Protein AF-A0A359E863-F1 (afdb_monomer_lite)

pLDDT: mean 83.45, std 17.46, range [36.75, 96.69]

Foldseek 3Di:
DVCCVVVVAQEEFDLVDADALVVVLVSQVVQCPDVHVNDGHYHHDLNHHHDPPSDPDDDPPDPDPPDPDSQCVQVVSVVSNVSVPNDDDDDDDGCPVVVVVDDDDPVVVVVVVVVVD

Radius of gyration: 17.41 Å; chains: 1; bounding box: 48×31×47 Å

Secondary structure (DSSP, 8-state):
-HHHHHHT-SEEE-TTS-B-HHHHHHHHHHHHSTTS-S---EEE-TT--BPTT---------TT--S--TT-HHHHHHHHHHHTT--S-------THHHHSSPPPHHHHHHHHHHH-

Structure (mmCIF, N/CA/C/O backbone):
data_AF-A0A359E863-F1
#
_entry.id   AF-A0A359E863-F1
#
loop_
_atom_site.group_PDB
_atom_site.id
_atom_site.type_symbol
_atom_site.label_atom_id
_atom_site.label_alt_id
_atom_site.label_comp_id
_atom_site.label_asym_id
_atom_site.label_entity_id
_atom_site.label_seq_id
_atom_site.pdbx_PDB_ins_code
_atom_site.Cartn_x
_atom_site.Cartn_y
_atom_site.Cartn_z
_atom_site.occupancy
_atom_site.B_iso_or_equiv
_atom_site.auth_seq_id
_atom_site.auth_comp_id
_atom_site.auth_asym_id
_atom_site.auth_atom_id
_atom_site.pdbx_PDB_model_num
ATOM 1 N N . LEU A 1 1 ? 9.462 -1.943 -1.764 1.00 76.69 1 LEU A N 1
ATOM 2 C CA . LEU A 1 1 ? 10.548 -1.445 -0.887 1.00 76.69 1 LEU A CA 1
ATOM 3 C C . LEU A 1 1 ? 11.066 -0.059 -1.291 1.00 76.69 1 LEU A C 1
ATOM 5 O O . LEU A 1 1 ? 10.808 0.884 -0.561 1.00 76.69 1 LEU A O 1
ATOM 9 N N . HIS A 1 2 ? 11.742 0.115 -2.436 1.00 88.25 2 HIS A N 1
ATOM 10 C CA . HIS A 1 2 ? 12.336 1.417 -2.808 1.00 88.25 2 HIS A CA 1
ATOM 11 C C . HIS A 1 2 ? 11.323 2.568 -2.909 1.00 88.25 2 HIS A C 1
ATOM 13 O O . HIS A 1 2 ? 11.601 3.659 -2.426 1.00 88.25 2 HIS A O 1
ATOM 19 N N . ALA A 1 3 ? 10.124 2.310 -3.444 1.00 87.50 3 ALA A N 1
ATOM 20 C CA . ALA A 1 3 ? 9.042 3.297 -3.473 1.00 87.50 3 ALA A CA 1
ATOM 21 C C . ALA A 1 3 ? 8.581 3.719 -2.066 1.00 87.50 3 ALA A C 1
ATOM 23 O O . ALA A 1 3 ? 8.292 4.887 -1.839 1.00 87.50 3 ALA A O 1
ATOM 24 N N . ALA A 1 4 ? 8.563 2.786 -1.109 1.00 90.94 4 ALA A N 1
ATOM 25 C CA . ALA A 1 4 ? 8.219 3.082 0.279 1.00 90.94 4 ALA A CA 1
ATOM 26 C C . ALA A 1 4 ? 9.288 3.959 0.942 1.00 90.94 4 ALA A C 1
ATOM 28 O O . ALA A 1 4 ? 8.952 4.947 1.585 1.00 90.94 4 ALA A O 1
ATOM 29 N N . LEU A 1 5 ? 10.569 3.649 0.721 1.00 90.56 5 LEU A N 1
ATOM 30 C CA . LEU A 1 5 ? 11.681 4.458 1.224 1.00 90.56 5 LEU A CA 1
ATOM 31 C C . LEU A 1 5 ? 11.685 5.865 0.612 1.00 90.56 5 LEU A C 1
ATOM 33 O O . LEU A 1 5 ? 11.744 6.847 1.344 1.00 90.56 5 LEU A O 1
ATOM 37 N N . GLY A 1 6 ? 11.577 5.970 -0.715 1.00 90.19 6 GLY A N 1
ATOM 38 C CA . GLY A 1 6 ? 11.568 7.259 -1.412 1.00 90.19 6 GLY A CA 1
ATOM 39 C C . GLY A 1 6 ? 10.327 8.107 -1.115 1.00 90.19 6 GLY A C 1
ATOM 40 O O . GLY A 1 6 ? 10.419 9.329 -1.086 1.00 90.19 6 GLY A O 1
ATOM 41 N N . GLY A 1 7 ? 9.181 7.466 -0.863 1.00 87.12 7 GLY A N 1
ATOM 42 C CA . GLY A 1 7 ? 7.925 8.130 -0.508 1.00 87.12 7 GLY A CA 1
ATOM 43 C C . GLY A 1 7 ? 7.760 8.431 0.983 1.00 87.12 7 GLY A C 1
ATOM 44 O O . GLY A 1 7 ? 6.770 9.051 1.357 1.00 87.12 7 GLY A O 1
ATOM 45 N N . GLY A 1 8 ? 8.691 7.991 1.838 1.00 91.88 8 GLY A N 1
ATOM 46 C CA . GLY A 1 8 ? 8.589 8.162 3.289 1.00 91.88 8 GLY A CA 1
ATOM 47 C C . GLY A 1 8 ? 7.429 7.387 3.919 1.00 91.88 8 GLY A C 1
ATOM 48 O O . GLY A 1 8 ? 6.832 7.868 4.878 1.00 91.88 8 GLY A O 1
ATOM 49 N N . ALA A 1 9 ? 7.094 6.218 3.371 1.00 94.81 9 ALA A N 1
ATOM 50 C CA . ALA A 1 9 ? 5.979 5.408 3.839 1.00 94.81 9 ALA A CA 1
ATOM 51 C C . ALA A 1 9 ? 6.225 4.845 5.243 1.00 94.81 9 ALA A C 1
ATOM 53 O O . ALA A 1 9 ? 7.266 4.245 5.516 1.00 94.81 9 ALA A O 1
ATOM 54 N N . GLU A 1 10 ? 5.234 4.986 6.118 1.00 95.50 10 GLU A N 1
ATOM 55 C CA . GLU A 1 10 ? 5.246 4.396 7.453 1.00 95.50 10 GLU A CA 1
ATOM 56 C C . GLU A 1 10 ? 5.046 2.884 7.448 1.00 95.50 10 GLU A C 1
ATOM 58 O O . GLU A 1 10 ? 5.537 2.195 8.344 1.00 95.50 10 GLU A O 1
ATOM 63 N N . VAL A 1 11 ? 4.311 2.376 6.459 1.00 96.56 11 VAL A N 1
ATOM 64 C CA . VAL A 1 11 ? 4.014 0.953 6.312 1.00 96.56 11 VAL A CA 1
ATOM 65 C C . VAL A 1 11 ? 4.323 0.528 4.879 1.00 96.56 11 VAL A C 1
ATOM 67 O O . VAL A 1 11 ? 3.843 1.126 3.916 1.00 96.56 11 VAL A O 1
ATOM 70 N N . CYS A 1 12 ? 5.122 -0.530 4.734 1.00 96.69 12 CYS A N 1
ATOM 71 C CA . CYS A 1 12 ? 5.442 -1.150 3.451 1.00 96.69 12 CYS A CA 1
ATOM 72 C C . CYS A 1 12 ? 5.042 -2.626 3.495 1.00 96.69 12 CYS A C 1
ATOM 74 O O . CYS A 1 12 ? 5.672 -3.410 4.201 1.00 96.69 12 CYS A O 1
ATOM 76 N N . LEU A 1 13 ? 4.021 -3.006 2.729 1.00 96.00 13 LEU A N 1
ATOM 77 C CA . LEU A 1 13 ? 3.520 -4.378 2.648 1.00 96.00 13 LEU A CA 1
ATOM 78 C C . LEU A 1 13 ? 4.027 -5.020 1.355 1.00 96.00 13 LEU A C 1
ATOM 80 O O . LEU A 1 13 ? 3.760 -4.516 0.261 1.00 96.00 13 LEU A O 1
ATOM 84 N N . ILE A 1 14 ? 4.784 -6.108 1.480 1.00 95.00 14 ILE A N 1
ATOM 85 C CA . ILE A 1 14 ? 5.467 -6.772 0.363 1.00 95.00 14 ILE A CA 1
ATOM 86 C C . ILE A 1 14 ? 5.005 -8.231 0.226 1.00 95.00 14 ILE A C 1
ATOM 88 O O . ILE A 1 14 ? 4.544 -8.803 1.213 1.00 95.00 14 ILE A O 1
ATOM 92 N N . PRO A 1 15 ? 5.099 -8.851 -0.965 1.00 92.44 15 PRO A N 1
ATOM 93 C CA . PRO A 1 15 ? 4.618 -10.218 -1.181 1.00 92.44 15 PRO A CA 1
ATOM 94 C C . PRO A 1 15 ? 5.341 -11.279 -0.341 1.00 92.44 15 PRO A C 1
ATOM 96 O O . PRO A 1 15 ? 4.760 -12.314 -0.030 1.00 92.44 15 PRO A O 1
ATOM 99 N N . GLU A 1 16 ? 6.597 -11.030 0.026 1.00 94.88 16 GLU A N 1
ATOM 100 C CA . GLU A 1 16 ? 7.457 -11.963 0.754 1.00 94.88 16 GLU A CA 1
ATOM 101 C C . GLU A 1 16 ? 7.077 -12.100 2.235 1.00 94.88 16 GLU A C 1
ATOM 103 O O . GLU A 1 16 ? 7.438 -13.089 2.871 1.00 94.88 16 GLU A O 1
ATOM 108 N N . ILE A 1 17 ? 6.363 -11.118 2.796 1.00 94.31 17 ILE A N 1
ATOM 109 C CA . ILE A 1 17 ? 6.005 -11.074 4.217 1.00 94.31 17 ILE A CA 1
ATOM 110 C C . ILE A 1 17 ? 4.490 -10.875 4.333 1.00 94.31 17 ILE A C 1
ATOM 112 O O . ILE A 1 17 ? 4.010 -9.758 4.117 1.00 94.31 17 ILE A O 1
ATOM 116 N N . PRO A 1 18 ? 3.724 -11.923 4.696 1.00 94.19 18 PRO A N 1
ATOM 117 C CA . PRO A 1 18 ? 2.296 -11.788 4.941 1.00 94.19 18 PRO A CA 1
ATOM 118 C C . PRO A 1 18 ? 2.015 -10.760 6.039 1.00 94.19 18 PRO A C 1
ATOM 120 O O . PRO A 1 18 ? 2.656 -10.779 7.095 1.00 94.19 18 PRO A O 1
ATOM 123 N N . TYR A 1 19 ? 1.069 -9.859 5.792 1.00 94.75 19 TYR A N 1
ATOM 124 C CA . TYR A 1 19 ? 0.785 -8.752 6.699 1.00 94.75 19 TYR A CA 1
ATOM 125 C C . TYR A 1 19 ? -0.270 -9.107 7.744 1.00 94.75 19 TYR A C 1
ATOM 127 O O . TYR A 1 19 ? -1.151 -9.934 7.523 1.00 94.75 19 TYR A O 1
ATOM 135 N N . ASP A 1 20 ? -0.184 -8.436 8.886 1.00 94.38 20 ASP A N 1
ATOM 136 C CA . ASP A 1 20 ? -1.119 -8.554 9.997 1.00 94.38 20 ASP A CA 1
ATOM 137 C C . ASP A 1 20 ? -1.826 -7.208 10.180 1.00 94.38 20 ASP A C 1
ATOM 139 O O . ASP A 1 20 ? -1.160 -6.186 10.366 1.00 94.38 20 ASP A O 1
ATOM 143 N N . ILE A 1 21 ? -3.156 -7.200 10.075 1.00 93.81 21 ILE A N 1
ATOM 144 C CA . ILE A 1 21 ? -3.961 -5.976 10.129 1.00 93.81 21 ILE A CA 1
ATOM 145 C C . ILE A 1 21 ? -3.816 -5.278 11.474 1.00 93.81 21 ILE A C 1
ATOM 147 O O . ILE A 1 21 ? -3.689 -4.054 11.492 1.00 93.81 21 ILE A O 1
ATOM 151 N N . ASP A 1 22 ? -3.733 -6.027 12.571 1.00 93.12 22 ASP A N 1
ATOM 152 C CA . ASP A 1 22 ? -3.639 -5.440 13.907 1.00 93.12 22 ASP A CA 1
ATOM 153 C C . ASP A 1 22 ? -2.324 -4.670 14.074 1.00 93.12 22 ASP A C 1
ATOM 155 O O . ASP A 1 22 ? -2.306 -3.550 14.584 1.00 93.12 22 ASP A O 1
ATOM 159 N N . LYS A 1 23 ? -1.224 -5.212 13.535 1.00 94.50 23 LYS A N 1
ATOM 160 C CA . LYS A 1 23 ? 0.083 -4.533 13.533 1.00 94.50 23 LYS A CA 1
ATOM 161 C C . LYS A 1 23 ? 0.106 -3.302 12.635 1.00 94.50 23 LYS A C 1
ATOM 163 O O . LYS A 1 23 ? 0.788 -2.323 12.940 1.00 94.50 23 LYS A O 1
ATOM 168 N N . VAL A 1 24 ? -0.606 -3.347 11.507 1.00 95.50 24 VAL A N 1
ATOM 169 C CA . VAL A 1 24 ? -0.761 -2.164 10.654 1.00 95.50 24 VAL A CA 1
ATOM 170 C C . VAL A 1 24 ? -1.554 -1.096 11.408 1.00 95.50 24 VAL A C 1
ATOM 172 O O . VAL A 1 24 ? -1.116 0.052 11.435 1.00 95.50 24 VAL A O 1
ATOM 175 N N . LEU A 1 25 ? -2.654 -1.461 12.076 1.00 93.88 25 LEU A N 1
ATOM 176 C CA . LEU A 1 25 ? -3.457 -0.540 12.886 1.00 93.88 25 LEU A CA 1
ATOM 177 C C . LEU A 1 25 ? -2.645 0.105 14.004 1.00 93.88 25 LEU A C 1
ATOM 179 O O . LEU A 1 25 ? -2.683 1.324 14.141 1.00 93.88 25 LEU A O 1
ATOM 183 N N . GLU A 1 26 ? -1.896 -0.695 14.765 1.00 94.19 26 GLU A N 1
ATOM 184 C CA . GLU A 1 26 ? -0.998 -0.218 15.820 1.00 94.19 26 GLU A CA 1
ATOM 185 C C . GLU A 1 26 ? -0.076 0.873 15.270 1.00 94.19 26 GLU A C 1
ATOM 187 O O . GLU A 1 26 ? -0.042 1.998 15.777 1.00 94.19 26 GLU A O 1
ATOM 192 N N . LYS A 1 27 ? 0.582 0.587 14.138 1.00 94.50 27 LYS A N 1
ATOM 193 C CA . LYS A 1 27 ? 1.491 1.544 13.516 1.00 94.50 27 LYS A CA 1
ATOM 194 C C . LYS A 1 27 ? 0.786 2.808 13.041 1.00 94.50 27 LYS A C 1
ATOM 196 O O . LYS A 1 27 ? 1.371 3.886 13.126 1.00 94.50 27 LYS A O 1
ATOM 201 N N . LEU A 1 28 ? -0.435 2.701 12.519 1.00 94.88 28 LEU A N 1
ATOM 202 C CA . LEU A 1 28 ? -1.218 3.861 12.103 1.00 94.88 28 LEU A CA 1
ATOM 203 C C . LEU A 1 28 ? -1.643 4.695 13.312 1.00 94.88 28 LEU A C 1
ATOM 205 O O . LEU A 1 28 ? -1.454 5.908 13.294 1.00 94.88 28 LEU A O 1
ATOM 209 N N . HIS A 1 29 ? -2.144 4.078 14.380 1.00 93.00 29 HIS A N 1
ATOM 210 C CA . HIS A 1 29 ? -2.565 4.781 15.593 1.00 93.00 29 HIS A CA 1
ATOM 211 C C . HIS A 1 29 ? -1.428 5.606 16.202 1.00 93.00 29 HIS A C 1
ATOM 213 O O . HIS A 1 29 ? -1.655 6.764 16.555 1.00 93.00 29 HIS A O 1
ATOM 219 N N . ASP A 1 30 ? -0.191 5.102 16.203 1.00 92.50 30 ASP A N 1
ATOM 220 C CA . ASP A 1 30 ? 0.981 5.881 16.625 1.00 92.50 30 ASP A CA 1
ATOM 221 C C . ASP A 1 30 ? 1.134 7.192 15.838 1.00 92.50 30 ASP A C 1
ATOM 223 O O . ASP A 1 30 ? 1.517 8.225 16.391 1.00 92.50 30 ASP A O 1
ATOM 227 N N . ARG A 1 31 ? 0.815 7.193 14.538 1.00 93.94 31 ARG A N 1
ATOM 228 C CA . ARG A 1 31 ? 0.930 8.384 13.674 1.00 93.94 31 ARG A CA 1
ATOM 229 C C . ARG A 1 31 ? -0.156 9.419 13.929 1.00 93.94 31 ARG A C 1
ATOM 231 O O . ARG A 1 31 ? 0.100 10.603 13.691 1.00 93.94 31 ARG A O 1
ATOM 238 N N . TYR A 1 32 ? -1.318 8.978 14.405 1.00 92.38 32 TYR A N 1
ATOM 239 C CA . TYR A 1 32 ? -2.471 9.817 14.744 1.00 92.38 32 TYR A CA 1
ATOM 240 C C . TYR A 1 32 ? -2.574 10.136 16.246 1.00 92.38 32 TYR A C 1
ATOM 242 O O . TYR A 1 32 ? -3.428 10.924 16.645 1.00 92.38 32 TYR A O 1
ATOM 250 N N . SER A 1 33 ? -1.698 9.562 17.073 1.00 90.00 33 SER A N 1
ATOM 251 C CA . SER A 1 33 ? -1.595 9.856 18.503 1.00 90.00 33 SER A CA 1
ATOM 252 C C . SER A 1 33 ? -1.157 11.305 18.777 1.00 90.00 33 SER A C 1
ATOM 254 O O . SER A 1 33 ? -0.678 12.019 17.889 1.00 90.00 33 SER A O 1
ATOM 256 N N . ALA A 1 34 ? -1.317 11.761 20.023 1.00 78.38 34 ALA A N 1
ATOM 257 C CA . ALA A 1 34 ? -0.900 13.097 20.440 1.00 78.38 34 ALA A CA 1
ATOM 258 C C . ALA A 1 34 ? 0.621 13.282 20.251 1.00 78.38 34 ALA A C 1
ATOM 260 O O . ALA A 1 34 ? 1.420 12.614 20.900 1.00 78.38 34 ALA A O 1
ATOM 261 N N . GLY A 1 35 ? 1.016 14.190 19.350 1.00 82.12 35 GLY A N 1
ATOM 262 C CA . GLY A 1 35 ? 2.415 14.411 18.947 1.00 82.12 35 GLY A CA 1
ATOM 263 C C . GLY A 1 35 ? 2.827 13.699 17.649 1.00 82.12 35 GLY A C 1
ATOM 264 O O . GLY A 1 35 ? 3.935 13.911 17.156 1.00 82.12 35 GLY A O 1
ATOM 265 N N . GLY A 1 36 ? 1.938 12.889 17.066 1.00 87.12 36 GLY A N 1
ATOM 266 C CA . GLY A 1 36 ? 2.091 12.309 15.735 1.00 87.12 36 GLY A CA 1
ATOM 267 C C . GLY A 1 36 ? 1.916 13.335 14.606 1.00 87.12 36 GLY A C 1
ATOM 268 O O . GLY A 1 36 ? 1.570 14.492 14.833 1.00 87.12 36 GLY A O 1
ATOM 269 N N . LYS A 1 37 ? 2.153 12.920 13.351 1.00 89.06 37 LYS A N 1
ATOM 270 C CA . LYS A 1 37 ? 2.015 13.835 12.194 1.00 89.06 37 LYS A CA 1
ATOM 271 C C . LYS A 1 37 ? 0.566 13.986 11.712 1.00 89.06 37 LYS A C 1
ATOM 273 O O . LYS A 1 37 ? 0.321 14.820 10.849 1.00 89.06 37 LYS A O 1
ATOM 278 N N . GLY A 1 38 ? -0.369 13.172 12.210 1.00 92.88 38 GLY A N 1
ATOM 279 C CA . GLY A 1 38 ? -1.776 13.203 11.791 1.00 92.88 38 GLY A CA 1
ATOM 280 C C . GLY A 1 38 ? -2.032 12.658 10.381 1.00 92.88 38 GLY A C 1
ATOM 281 O O . GLY A 1 38 ? -3.125 12.832 9.849 1.00 92.88 38 GLY A O 1
ATOM 282 N N . PHE A 1 39 ? -1.037 12.014 9.769 1.00 94.06 39 PHE A N 1
ATOM 283 C CA . PHE A 1 39 ? -1.165 11.290 8.508 1.00 94.06 39 PHE A CA 1
ATOM 284 C C . PHE A 1 39 ? -0.171 10.125 8.457 1.00 94.06 39 PHE A C 1
ATOM 286 O O . PHE A 1 39 ? 0.849 10.132 9.158 1.00 94.06 39 PHE A O 1
ATOM 293 N N . ALA A 1 40 ? -0.467 9.149 7.601 1.00 95.19 40 ALA A N 1
ATOM 294 C CA . ALA A 1 40 ? 0.410 8.031 7.289 1.00 95.19 40 ALA A CA 1
ATOM 295 C C . ALA A 1 40 ? 0.309 7.667 5.803 1.00 95.19 40 ALA A C 1
ATOM 297 O O . ALA A 1 40 ? -0.742 7.827 5.181 1.00 95.19 40 ALA A O 1
ATOM 298 N N . ILE A 1 41 ? 1.403 7.161 5.249 1.00 95.81 41 ILE A N 1
ATOM 299 C CA . ILE A 1 41 ? 1.501 6.636 3.892 1.00 95.81 41 ILE A CA 1
ATOM 300 C C . ILE A 1 41 ? 1.738 5.131 3.988 1.00 95.81 41 ILE A C 1
ATOM 302 O O . ILE A 1 41 ? 2.681 4.665 4.633 1.00 95.81 41 ILE A O 1
ATOM 306 N N . ILE A 1 42 ? 0.885 4.369 3.307 1.00 96.31 42 ILE A N 1
ATOM 307 C CA . ILE A 1 42 ? 1.019 2.922 3.170 1.00 96.31 42 ILE A CA 1
ATOM 308 C C . ILE A 1 42 ? 1.350 2.610 1.716 1.00 96.31 42 ILE A C 1
ATOM 310 O O . ILE A 1 42 ? 0.639 3.030 0.804 1.00 96.31 42 ILE A O 1
ATOM 314 N N . VAL A 1 43 ? 2.411 1.838 1.497 1.00 96.00 43 VAL A N 1
ATOM 315 C CA . VAL A 1 43 ? 2.739 1.277 0.185 1.00 96.00 43 VAL A CA 1
ATOM 316 C C . VAL A 1 43 ? 2.504 -0.223 0.239 1.00 96.00 43 VAL A C 1
ATOM 318 O O . VAL A 1 43 ? 3.193 -0.936 0.965 1.00 96.00 43 VAL A O 1
ATOM 321 N N . ILE A 1 44 ? 1.540 -0.701 -0.543 1.00 94.56 44 ILE A N 1
ATOM 322 C CA . ILE A 1 44 ? 1.206 -2.120 -0.662 1.00 94.56 44 ILE A CA 1
ATOM 323 C C . ILE A 1 44 ? 1.562 -2.631 -2.057 1.00 94.56 44 ILE A C 1
ATOM 325 O O . ILE A 1 44 ? 1.198 -2.035 -3.070 1.00 94.56 44 ILE A O 1
ATOM 329 N N . ALA A 1 45 ? 2.298 -3.737 -2.111 1.00 92.81 45 ALA A N 1
ATOM 330 C CA . ALA A 1 45 ? 2.564 -4.444 -3.352 1.00 92.81 45 ALA A CA 1
ATOM 331 C C . ALA A 1 45 ? 1.335 -5.246 -3.804 1.00 92.81 45 ALA A C 1
ATOM 333 O O . ALA A 1 45 ? 0.628 -5.829 -2.989 1.00 92.81 45 ALA A O 1
ATOM 334 N N . GLU A 1 46 ? 1.138 -5.356 -5.117 1.00 88.75 46 GLU A N 1
ATOM 335 C CA . GLU A 1 46 ? 0.031 -6.101 -5.738 1.00 88.75 46 GLU A CA 1
ATOM 336 C C . GLU A 1 46 ? -0.052 -7.575 -5.295 1.00 88.75 46 GLU A C 1
ATOM 338 O O . GLU A 1 46 ? -1.134 -8.148 -5.244 1.00 88.75 46 GLU A O 1
ATOM 343 N N . GLY A 1 47 ? 1.089 -8.181 -4.951 1.00 89.25 47 GLY A N 1
ATOM 344 C CA . GLY A 1 47 ? 1.174 -9.559 -4.463 1.00 89.25 47 GLY A CA 1
ATOM 345 C C . GLY A 1 47 ? 1.144 -9.714 -2.940 1.00 89.25 47 GLY A C 1
ATOM 346 O O . GLY A 1 47 ? 1.330 -10.831 -2.463 1.00 89.25 47 GLY A O 1
ATOM 347 N N . ALA A 1 48 ? 0.973 -8.632 -2.172 1.00 91.94 48 ALA A N 1
ATOM 348 C CA . ALA A 1 48 ? 0.923 -8.699 -0.713 1.00 91.94 48 ALA A CA 1
ATOM 349 C C . ALA A 1 48 ? -0.339 -9.435 -0.244 1.00 91.94 48 ALA A C 1
ATOM 351 O O . ALA A 1 48 ? -1.430 -9.230 -0.777 1.00 91.94 48 ALA A O 1
ATOM 352 N N . LYS A 1 49 ? -0.191 -10.283 0.776 1.00 90.31 49 LYS A N 1
ATOM 353 C CA . LYS A 1 49 ? -1.273 -11.127 1.297 1.00 90.31 49 LYS A CA 1
ATOM 354 C C . LYS A 1 49 ? -1.398 -10.974 2.810 1.00 90.31 49 LYS A C 1
ATOM 356 O O . LYS A 1 49 ? -0.368 -10.825 3.469 1.00 90.31 49 LYS A O 1
ATOM 361 N N . PRO A 1 50 ? -2.617 -11.033 3.366 1.00 90.44 50 PRO A N 1
ATOM 362 C CA . PRO A 1 50 ? -2.788 -11.104 4.807 1.00 90.44 50 PRO A CA 1
ATOM 363 C C . PRO A 1 50 ? -2.252 -12.441 5.330 1.00 90.44 50 PRO A C 1
ATOM 365 O O . PRO A 1 50 ? -2.198 -13.436 4.601 1.00 90.44 50 PRO A O 1
ATOM 368 N N . LYS A 1 51 ? -1.862 -12.473 6.601 1.00 90.50 51 LYS A N 1
ATOM 369 C CA . LYS A 1 51 ? -1.543 -13.709 7.313 1.00 90.50 51 LYS A CA 1
ATOM 370 C C . LYS A 1 51 ? -2.803 -14.583 7.422 1.00 90.50 51 LYS A C 1
ATOM 372 O O . LYS A 1 51 ? -3.929 -14.085 7.479 1.00 90.50 51 LYS A O 1
ATOM 377 N N . GLU A 1 52 ? -2.627 -15.904 7.401 1.00 76.06 52 GLU A N 1
ATOM 378 C CA . GLU A 1 52 ? -3.749 -16.838 7.547 1.00 76.06 52 GLU A CA 1
ATOM 379 C C . GLU A 1 52 ? -4.485 -16.595 8.872 1.00 76.06 52 GLU A C 1
ATOM 381 O O . GLU A 1 52 ? -3.859 -16.430 9.920 1.00 76.06 52 GLU A O 1
ATOM 386 N N . GLY A 1 53 ? -5.818 -16.543 8.817 1.00 63.84 53 GLY A N 1
ATOM 387 C CA . GLY A 1 53 ? -6.665 -16.258 9.979 1.00 63.84 53 GLY A CA 1
ATOM 388 C C . GLY A 1 53 ? -6.908 -14.772 10.267 1.00 63.84 53 GLY A C 1
ATOM 389 O O . GLY A 1 53 ? -7.816 -14.467 11.029 1.00 63.84 53 GLY A O 1
ATOM 390 N N . THR A 1 54 ? -6.218 -13.833 9.606 1.00 61.75 54 THR A N 1
ATOM 391 C CA . THR A 1 54 ? -6.460 -12.376 9.742 1.00 61.75 54 THR A CA 1
ATOM 392 C C . THR A 1 54 ? -7.724 -11.908 8.991 1.00 61.75 54 THR A C 1
ATOM 394 O O . THR A 1 54 ? -7.867 -10.745 8.626 1.00 61.75 54 THR A O 1
ATOM 397 N N . THR A 1 55 ? -8.660 -12.822 8.714 1.00 51.88 55 THR A N 1
ATOM 398 C CA . THR A 1 55 ? -9.939 -12.497 8.073 1.00 51.88 55 THR A CA 1
ATOM 399 C C . THR A 1 55 ? -10.927 -12.117 9.162 1.00 51.88 55 THR A C 1
ATOM 401 O O . THR A 1 55 ? -11.531 -12.986 9.789 1.00 51.88 55 THR A O 1
ATOM 404 N N . VAL A 1 56 ? -11.091 -10.815 9.391 1.00 49.09 56 VAL A N 1
ATOM 405 C CA . VAL A 1 56 ? -12.256 -10.317 10.121 1.00 49.09 56 VAL A CA 1
ATOM 406 C C . VAL A 1 56 ? -13.472 -10.672 9.271 1.00 49.09 56 VAL A C 1
ATOM 408 O O . VAL A 1 56 ? -13.629 -10.247 8.130 1.00 49.09 56 VAL A O 1
ATOM 411 N N . SER A 1 57 ? -14.260 -11.584 9.811 1.00 47.91 57 SER A N 1
ATOM 412 C CA . SER A 1 57 ? -15.457 -12.172 9.241 1.00 47.91 57 SER A CA 1
ATOM 413 C C . SER A 1 57 ? -16.465 -11.125 8.767 1.00 47.91 57 SER A C 1
ATOM 415 O O . SER A 1 57 ? -17.068 -10.432 9.588 1.00 47.91 57 SER A O 1
ATOM 417 N N . ARG A 1 58 ? -16.745 -11.118 7.462 1.00 41.84 58 ARG A N 1
ATOM 418 C CA . ARG A 1 58 ? -18.086 -10.879 6.920 1.00 41.84 58 ARG A CA 1
ATOM 419 C C . ARG A 1 58 ? -18.175 -11.515 5.535 1.00 41.84 58 ARG A C 1
ATOM 421 O O . ARG A 1 58 ? -17.319 -11.270 4.689 1.00 41.84 58 ARG A O 1
ATOM 428 N N . GLU A 1 59 ? -19.187 -12.349 5.306 1.00 38.28 59 GLU A N 1
ATOM 429 C CA . GLU A 1 59 ? -19.585 -12.681 3.939 1.00 38.28 59 GLU A CA 1
ATOM 430 C C . GLU A 1 59 ? -19.956 -11.364 3.252 1.00 38.28 59 GLU A C 1
ATOM 432 O O . GLU A 1 59 ? -20.838 -10.634 3.708 1.00 38.28 59 GLU A O 1
ATOM 437 N N . SER A 1 60 ? -19.227 -11.009 2.199 1.00 39.12 60 SER A N 1
ATOM 438 C CA . SER A 1 60 ? -19.585 -9.875 1.362 1.00 39.12 60 SER A CA 1
ATOM 439 C C . SER A 1 60 ? -20.827 -10.256 0.551 1.00 39.12 60 SER A C 1
ATOM 441 O O . SER A 1 60 ? -20.743 -11.111 -0.329 1.00 39.12 60 SER A O 1
ATOM 443 N N . GLU A 1 61 ? -21.962 -9.605 0.802 1.00 42.84 61 GLU A N 1
ATOM 444 C CA . GLU A 1 61 ? -23.171 -9.724 -0.033 1.00 42.84 61 GLU A CA 1
ATOM 445 C C . GLU A 1 61 ? -23.026 -9.036 -1.412 1.00 42.84 61 GLU A C 1
ATOM 447 O O . GLU A 1 61 ? -23.957 -9.032 -2.217 1.00 42.84 61 GLU A O 1
ATOM 452 N N . GLU A 1 62 ? -21.857 -8.468 -1.737 1.00 39.97 62 GLU A N 1
ATOM 453 C CA . GLU A 1 62 ? -21.598 -7.874 -3.051 1.00 39.97 62 GLU A CA 1
ATOM 454 C C . GLU A 1 62 ? -21.384 -8.943 -4.135 1.00 39.97 62 GLU A C 1
ATOM 456 O O . GLU A 1 62 ? -20.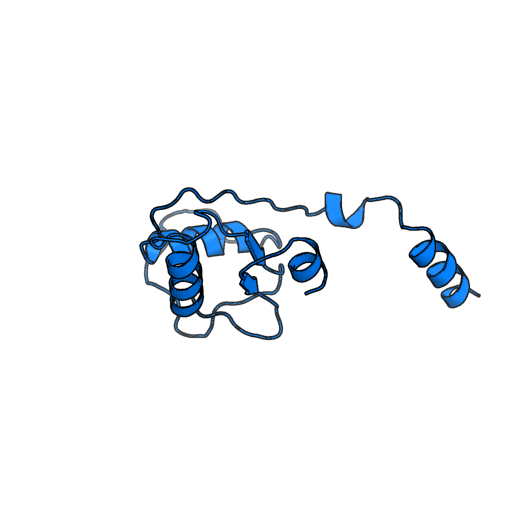292 -9.475 -4.365 1.00 39.97 62 GLU A O 1
ATOM 461 N N . VAL A 1 63 ? -22.465 -9.228 -4.859 1.00 37.06 63 VAL A N 1
ATOM 462 C CA . VAL A 1 63 ? -22.470 -10.029 -6.086 1.00 37.06 63 VAL A CA 1
ATOM 463 C C . VAL A 1 63 ? -21.627 -9.328 -7.165 1.00 37.06 63 VAL A C 1
ATOM 465 O O . VAL A 1 63 ? -22.074 -8.363 -7.777 1.00 37.06 63 VAL A O 1
ATOM 468 N N . GLY A 1 64 ? -20.413 -9.827 -7.444 1.00 42.19 64 GLY A N 1
ATOM 469 C CA . GLY A 1 64 ? -19.629 -9.376 -8.610 1.00 42.19 64 GLY A CA 1
ATOM 470 C C . GLY A 1 64 ? -18.115 -9.611 -8.580 1.00 42.19 64 GLY A C 1
ATOM 471 O O . GLY A 1 64 ? -17.491 -9.678 -9.639 1.00 42.19 64 GLY A O 1
ATOM 472 N N . TYR A 1 65 ? -17.501 -9.814 -7.412 1.00 44.12 65 TYR A N 1
ATOM 473 C CA . TYR A 1 65 ? -16.037 -9.931 -7.276 1.00 44.12 65 TYR A CA 1
ATOM 474 C C . TYR A 1 65 ? -15.484 -11.353 -7.508 1.00 44.12 65 TYR A C 1
ATOM 476 O O . TYR A 1 65 ? -14.602 -11.822 -6.795 1.00 44.12 65 TYR A O 1
ATOM 484 N N . LYS A 1 66 ? -15.980 -12.070 -8.525 1.00 38.81 66 LYS A N 1
ATOM 485 C CA . LYS A 1 66 ? -15.505 -13.434 -8.855 1.00 38.81 66 LYS A CA 1
ATOM 486 C C . LYS A 1 66 ? -14.273 -13.495 -9.766 1.00 38.81 66 LYS A C 1
ATOM 488 O O . LYS A 1 66 ? -13.762 -14.584 -9.999 1.00 38.81 66 LYS A O 1
ATOM 493 N N . ASN A 1 67 ? -13.758 -12.358 -10.236 1.00 36.75 67 ASN A N 1
ATOM 494 C CA . ASN A 1 67 ? -12.510 -12.305 -10.998 1.00 36.75 67 ASN A CA 1
ATOM 495 C C . ASN A 1 67 ? -11.444 -11.547 -10.202 1.00 36.75 67 ASN A C 1
ATOM 497 O O . ASN A 1 67 ? -11.618 -10.364 -9.910 1.00 36.75 67 ASN A O 1
ATOM 501 N N . VAL A 1 68 ? -10.331 -12.221 -9.890 1.00 43.44 68 VAL A N 1
ATOM 502 C CA . VAL A 1 68 ? -9.135 -11.629 -9.271 1.00 43.44 68 VAL A CA 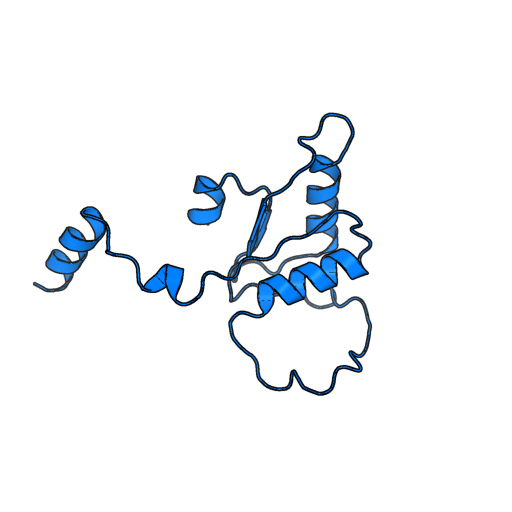1
ATOM 503 C C . VAL A 1 68 ? -8.549 -10.599 -10.239 1.00 43.44 68 VAL A C 1
ATOM 505 O O . VAL A 1 68 ? -7.731 -10.915 -11.100 1.00 43.44 68 VAL A O 1
ATOM 508 N N . ARG A 1 69 ? -9.002 -9.347 -10.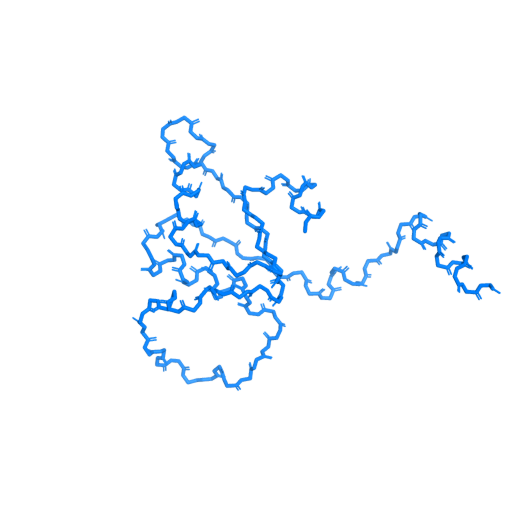141 1.00 45.25 69 ARG A N 1
ATOM 509 C CA . ARG A 1 69 ? -8.333 -8.220 -10.787 1.00 45.25 69 ARG A CA 1
ATOM 510 C C . ARG A 1 69 ? -7.140 -7.831 -9.922 1.00 45.25 69 ARG A C 1
ATOM 512 O O . ARG A 1 69 ? -7.287 -7.207 -8.873 1.00 45.25 69 ARG A O 1
ATOM 519 N N . PHE A 1 70 ? -5.957 -8.209 -10.389 1.00 51.44 70 PHE A N 1
ATOM 520 C CA . PHE A 1 70 ? -4.686 -7.623 -9.983 1.00 51.44 70 PHE A CA 1
ATOM 521 C C . PHE A 1 70 ? -4.807 -6.083 -10.028 1.00 51.44 70 PHE A C 1
ATOM 523 O O . PHE A 1 70 ? -5.022 -5.503 -11.090 1.00 51.44 70 PHE A O 1
ATOM 530 N N . GLY A 1 71 ? -4.820 -5.440 -8.854 1.00 57.62 71 GLY A N 1
ATOM 531 C CA . GLY A 1 71 ? -5.180 -4.021 -8.679 1.00 57.62 71 GLY A CA 1
ATOM 532 C C . GLY A 1 71 ? -6.161 -3.739 -7.531 1.00 57.62 71 GLY A C 1
ATOM 533 O O . GLY A 1 71 ? -6.322 -2.588 -7.140 1.00 57.62 71 GLY A O 1
ATOM 534 N N . GLY A 1 72 ? -6.778 -4.776 -6.952 1.00 75.25 72 GLY A N 1
ATOM 535 C CA . GLY A 1 72 ? -7.726 -4.651 -5.835 1.00 75.25 72 GLY A CA 1
ATOM 536 C C . GLY A 1 72 ? -7.115 -4.522 -4.432 1.00 75.25 72 GLY A C 1
ATOM 537 O O . GLY A 1 72 ? -7.828 -4.179 -3.494 1.00 75.25 72 GLY A O 1
ATOM 538 N N . VAL A 1 73 ? -5.813 -4.785 -4.262 1.00 87.62 73 VAL A N 1
ATOM 539 C CA . VAL A 1 73 ? -5.208 -4.949 -2.922 1.00 87.62 73 VAL A CA 1
ATOM 540 C C . VAL A 1 73 ? -5.272 -3.694 -2.052 1.00 87.62 73 VAL A C 1
ATOM 542 O O . VAL A 1 73 ? -5.400 -3.805 -0.838 1.00 87.62 73 VAL A O 1
ATOM 545 N N . ALA A 1 74 ? -5.233 -2.503 -2.658 1.00 89.56 74 ALA A N 1
ATOM 546 C CA . ALA A 1 74 ? -5.374 -1.24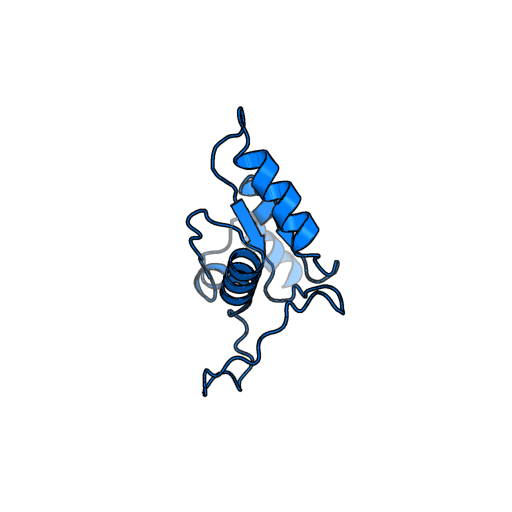5 -1.927 1.00 89.56 74 ALA A CA 1
ATOM 547 C C . ALA A 1 74 ? -6.792 -1.080 -1.356 1.00 89.56 74 ALA A C 1
ATOM 549 O O . ALA A 1 74 ? -6.950 -0.704 -0.197 1.00 89.56 74 ALA A O 1
ATOM 550 N N . TYR A 1 75 ? -7.815 -1.428 -2.144 1.00 89.19 75 TYR A N 1
ATOM 551 C CA . TYR A 1 75 ? -9.212 -1.396 -1.708 1.00 89.19 75 TYR A CA 1
ATOM 552 C C . TYR A 1 75 ? -9.491 -2.454 -0.642 1.00 89.19 75 TYR A C 1
ATOM 554 O O . TYR A 1 75 ? -10.134 -2.156 0.360 1.00 89.19 75 TYR A O 1
ATOM 562 N N . GLN A 1 76 ? -8.954 -3.666 -0.819 1.00 88.75 76 GLN A N 1
ATOM 563 C CA . GLN A 1 76 ? -9.057 -4.729 0.179 1.00 88.75 76 GLN A CA 1
ATOM 564 C C . GLN A 1 76 ? -8.438 -4.298 1.513 1.00 88.75 76 GLN A C 1
ATOM 566 O O . GLN A 1 76 ? -9.074 -4.446 2.552 1.00 88.75 76 GLN A O 1
ATOM 571 N N . LEU A 1 77 ? -7.226 -3.737 1.487 1.00 91.94 77 LEU A N 1
ATOM 572 C CA . LEU A 1 77 ? -6.571 -3.249 2.696 1.00 91.94 77 LEU A CA 1
ATOM 573 C C . LEU A 1 77 ? -7.385 -2.127 3.355 1.00 91.94 77 LEU A C 1
ATOM 575 O O . LEU A 1 77 ? -7.578 -2.147 4.563 1.00 91.94 77 LEU A O 1
ATOM 579 N N . SER A 1 78 ? -7.893 -1.169 2.574 1.00 92.12 78 SER A N 1
ATOM 580 C CA . SER A 1 78 ? -8.743 -0.084 3.086 1.00 92.12 78 SER A CA 1
ATOM 581 C C . SER A 1 78 ? -10.000 -0.611 3.782 1.00 92.12 78 SER A C 1
ATOM 583 O O . SER A 1 78 ? -10.314 -0.176 4.890 1.00 92.12 78 SER A O 1
ATOM 585 N N . ALA A 1 79 ? -10.683 -1.588 3.176 1.00 89.56 79 ALA A N 1
ATOM 586 C CA . ALA A 1 79 ? -11.837 -2.248 3.781 1.00 89.56 79 ALA A CA 1
ATOM 587 C C . ALA A 1 79 ? -11.457 -2.949 5.094 1.00 89.56 79 ALA A C 1
ATOM 589 O O . ALA A 1 79 ? -12.081 -2.697 6.119 1.00 89.56 79 ALA A O 1
ATOM 590 N N . GLN A 1 80 ? -10.371 -3.728 5.098 1.00 91.31 80 GLN A N 1
ATOM 591 C CA . GLN A 1 80 ? -9.884 -4.417 6.298 1.00 91.31 80 GLN A CA 1
ATOM 592 C C . GLN A 1 80 ? -9.523 -3.449 7.433 1.00 91.31 80 GLN A C 1
ATOM 594 O O . GLN A 1 80 ? -9.847 -3.713 8.587 1.00 91.31 80 GLN A O 1
ATOM 599 N N . LEU A 1 81 ? -8.883 -2.316 7.125 1.00 92.31 81 LEU A N 1
ATOM 600 C CA . LEU A 1 81 ? -8.554 -1.291 8.120 1.00 92.31 81 LEU A CA 1
ATOM 601 C C . LEU A 1 81 ? -9.817 -0.639 8.701 1.00 92.31 81 LEU A C 1
ATOM 603 O O . LEU A 1 81 ? -9.891 -0.419 9.910 1.00 92.31 81 LEU A O 1
ATOM 607 N N . LYS A 1 82 ? -10.819 -0.352 7.860 1.00 90.38 82 LYS A N 1
ATOM 608 C CA . LYS A 1 82 ? -12.111 0.202 8.297 1.00 90.38 82 LYS A CA 1
ATOM 609 C C . LYS A 1 82 ? -12.878 -0.785 9.176 1.00 90.38 82 LYS A C 1
ATOM 611 O O . LYS A 1 82 ? -13.349 -0.390 10.240 1.00 90.38 82 LYS A O 1
ATOM 616 N N . ASP A 1 83 ? -12.942 -2.052 8.775 1.00 88.44 83 ASP A N 1
ATOM 617 C CA . ASP A 1 83 ? -13.596 -3.121 9.541 1.00 88.44 83 ASP A CA 1
ATOM 618 C C . ASP A 1 83 ? -12.901 -3.366 10.887 1.00 88.44 83 ASP A C 1
ATOM 620 O O . ASP A 1 83 ? -13.565 -3.595 11.898 1.00 88.44 83 ASP A O 1
ATOM 624 N N . ALA A 1 84 ? -11.573 -3.230 10.932 1.00 88.25 84 ALA A N 1
ATOM 625 C CA . ALA A 1 84 ? -10.786 -3.271 12.164 1.00 88.25 84 ALA A CA 1
ATOM 626 C C . ALA A 1 84 ? -10.936 -2.008 13.043 1.00 88.25 84 ALA A C 1
ATOM 628 O O . ALA A 1 84 ? -10.376 -1.941 14.136 1.00 88.25 84 ALA A O 1
ATOM 629 N N . GLY A 1 85 ? -11.710 -1.008 12.605 1.00 88.62 85 GLY A N 1
ATOM 630 C CA . GLY A 1 85 ? -12.065 0.164 13.404 1.00 88.62 85 GLY A CA 1
ATOM 631 C C . GLY A 1 85 ? -11.203 1.405 13.169 1.00 88.62 85 GLY A C 1
ATOM 632 O O . GLY A 1 85 ? -11.271 2.338 13.973 1.00 88.62 85 GLY A O 1
ATOM 633 N N . PHE A 1 86 ? -10.425 1.466 12.084 1.00 92.56 86 PHE A N 1
ATOM 634 C CA . PHE A 1 86 ? -9.700 2.679 11.702 1.00 92.56 86 PHE A CA 1
ATOM 635 C C . PHE A 1 86 ? -10.671 3.747 11.167 1.00 92.56 86 PHE A C 1
ATOM 637 O O . PHE A 1 86 ? -11.338 3.552 10.153 1.00 92.56 86 PHE A O 1
ATOM 644 N N . LYS A 1 87 ? -10.765 4.888 11.863 1.00 90.50 87 LYS A N 1
ATOM 645 C CA . LYS A 1 87 ? -11.811 5.911 11.629 1.00 90.50 87 LYS A CA 1
ATOM 646 C C . LYS A 1 87 ? -11.377 7.092 10.758 1.00 90.50 87 LYS A C 1
ATOM 648 O O . LYS A 1 87 ? -12.207 7.942 10.442 1.00 90.50 87 LYS A O 1
ATOM 653 N N . HIS A 1 88 ? -10.091 7.203 10.437 1.00 92.12 88 HIS A N 1
ATOM 654 C CA . HIS A 1 88 ? -9.574 8.324 9.652 1.00 92.12 88 HIS A CA 1
ATOM 655 C C . HIS A 1 88 ? -9.834 8.126 8.153 1.00 92.12 88 HIS A C 1
ATOM 657 O O . HIS A 1 88 ? -10.037 7.004 7.693 1.00 92.12 88 HIS A O 1
ATOM 663 N N . ASP A 1 89 ? -9.825 9.227 7.395 1.00 93.88 89 ASP A N 1
ATOM 664 C CA . ASP A 1 89 ? -9.989 9.195 5.938 1.00 93.88 89 ASP A CA 1
ATOM 665 C C . ASP A 1 89 ? -8.863 8.374 5.285 1.00 93.88 89 ASP A C 1
ATOM 667 O O . ASP A 1 89 ? -7.687 8.554 5.610 1.00 93.88 89 ASP A O 1
ATOM 671 N N . ILE A 1 90 ? -9.226 7.483 4.360 1.00 93.69 90 ILE A N 1
ATOM 672 C CA . ILE A 1 90 ? -8.288 6.658 3.590 1.00 93.69 90 ILE A CA 1
ATOM 673 C C . ILE A 1 90 ? -8.477 7.010 2.121 1.00 93.69 90 ILE A C 1
ATOM 675 O O . ILE A 1 90 ? -9.593 6.966 1.610 1.00 93.69 90 ILE A O 1
ATOM 679 N N . ARG A 1 91 ? -7.372 7.334 1.444 1.00 93.31 91 ARG A N 1
ATOM 680 C CA . ARG A 1 91 ? -7.352 7.604 0.005 1.00 93.31 91 ARG A CA 1
ATOM 681 C C . ARG A 1 91 ? -6.491 6.573 -0.696 1.00 93.31 91 ARG A C 1
ATOM 683 O O . ARG A 1 91 ? -5.289 6.493 -0.451 1.00 93.31 91 ARG A O 1
ATOM 690 N N . GLU A 1 92 ? -7.104 5.802 -1.578 1.00 91.50 92 GLU A N 1
ATOM 691 C CA . GLU A 1 92 ? -6.432 4.766 -2.345 1.00 91.50 92 GLU A CA 1
ATOM 692 C C . GLU A 1 92 ? -5.957 5.308 -3.699 1.00 91.50 92 GLU A C 1
ATOM 694 O O . GLU A 1 92 ? -6.674 6.024 -4.399 1.00 91.50 92 GLU A O 1
ATOM 699 N N . MET A 1 93 ? -4.744 4.929 -4.104 1.00 89.94 93 MET A N 1
ATOM 700 C CA . MET A 1 93 ? -4.223 5.205 -5.441 1.00 89.94 93 MET A CA 1
ATOM 701 C C . MET A 1 93 ? -3.607 3.935 -6.021 1.00 89.94 93 MET A C 1
ATOM 703 O O . MET A 1 93 ? -2.659 3.382 -5.468 1.00 89.94 93 MET A O 1
ATOM 707 N N . VAL A 1 94 ? -4.133 3.489 -7.163 1.00 89.19 94 VAL A N 1
ATOM 708 C CA . VAL A 1 94 ? -3.613 2.341 -7.916 1.00 89.19 94 VAL A CA 1
ATOM 709 C C . VAL A 1 94 ? -2.980 2.861 -9.200 1.00 89.19 94 VAL A C 1
ATOM 711 O O . VAL A 1 94 ? -3.676 3.304 -10.109 1.00 89.19 94 VAL A O 1
ATOM 714 N N . LEU A 1 95 ? -1.647 2.826 -9.271 1.00 84.69 95 LEU A N 1
ATOM 715 C CA . LEU A 1 95 ? -0.905 3.393 -10.402 1.00 84.69 95 LEU A CA 1
ATOM 716 C C . LEU A 1 95 ? -1.071 2.565 -11.687 1.00 84.69 95 LEU A C 1
ATOM 718 O O . LEU A 1 95 ? -1.183 3.127 -12.775 1.00 84.69 95 LEU A O 1
ATOM 722 N N . GLY A 1 96 ? -1.100 1.231 -11.582 1.00 83.50 96 GLY A N 1
ATOM 723 C CA . GLY A 1 96 ? -1.320 0.327 -12.717 1.00 83.50 96 GLY A CA 1
ATOM 724 C C . GLY A 1 96 ? -0.415 0.638 -13.919 1.00 83.50 96 GLY A C 1
ATOM 725 O O . GLY A 1 96 ? 0.811 0.652 -13.807 1.00 83.50 96 GLY A O 1
ATOM 726 N N . HIS A 1 97 ? -1.023 0.917 -15.075 1.00 82.88 97 HIS A N 1
ATOM 727 C CA . HIS A 1 97 ? -0.309 1.243 -16.316 1.00 82.88 97 HIS A CA 1
ATOM 728 C C . HIS A 1 97 ? 0.558 2.503 -16.212 1.00 82.88 97 HIS A C 1
ATOM 730 O O . HIS A 1 97 ? 1.597 2.562 -16.864 1.00 82.88 97 HIS A O 1
ATOM 736 N N . LEU A 1 98 ? 0.195 3.475 -15.366 1.00 84.81 98 LEU A N 1
ATOM 737 C CA . LEU A 1 98 ? 0.987 4.693 -15.178 1.00 84.81 98 LEU A CA 1
ATOM 738 C C . LEU A 1 98 ? 2.400 4.372 -14.668 1.00 84.81 98 LEU A C 1
ATOM 740 O O . LEU A 1 98 ? 3.363 5.005 -15.086 1.00 84.81 98 LEU A O 1
ATOM 744 N N . GLN A 1 99 ? 2.538 3.344 -13.824 1.00 82.00 99 GLN A N 1
ATOM 745 C CA . GLN A 1 99 ? 3.833 2.921 -13.287 1.00 82.00 99 GLN A CA 1
ATOM 746 C C . GLN A 1 99 ? 4.727 2.246 -14.341 1.00 82.00 99 GLN A C 1
ATOM 748 O O . GLN A 1 99 ? 5.947 2.279 -14.213 1.00 82.00 99 GLN A O 1
ATOM 753 N N . ARG A 1 100 ? 4.138 1.624 -15.372 1.00 83.50 100 ARG A N 1
ATOM 754 C CA . ARG A 1 100 ? 4.868 0.880 -16.417 1.00 83.50 100 ARG A CA 1
ATOM 755 C C . ARG A 1 100 ? 5.034 1.660 -17.724 1.00 83.50 100 ARG A C 1
ATOM 757 O O . ARG A 1 100 ? 5.852 1.276 -18.548 1.00 83.50 100 ARG A O 1
ATOM 764 N N . GLY A 1 101 ? 4.254 2.722 -17.922 1.00 84.31 101 GLY A N 1
ATOM 765 C CA . GLY A 1 101 ? 4.226 3.513 -19.156 1.00 84.31 101 GLY A CA 1
ATOM 766 C C . GLY A 1 101 ? 5.112 4.761 -19.154 1.00 84.31 101 GLY A C 1
ATOM 767 O O . GLY A 1 101 ? 5.119 5.489 -20.142 1.00 84.31 101 GLY A O 1
ATOM 768 N N . GLY A 1 102 ? 5.821 5.050 -18.060 1.00 84.88 102 GLY A N 1
ATOM 769 C CA . GLY A 1 102 ? 6.718 6.203 -17.978 1.00 84.88 102 GLY A CA 1
ATOM 770 C C . GLY A 1 102 ? 7.969 6.047 -18.846 1.00 84.88 102 GLY A C 1
ATOM 771 O O . GLY A 1 102 ? 8.458 4.939 -19.059 1.00 84.88 102 GLY A O 1
ATOM 772 N N . THR A 1 103 ? 8.524 7.167 -19.319 1.00 90.25 103 THR A N 1
ATOM 773 C CA . THR A 1 103 ? 9.820 7.168 -20.013 1.00 90.25 103 THR A CA 1
ATOM 774 C C . THR A 1 103 ? 10.914 6.677 -19.055 1.00 90.25 103 THR A C 1
ATOM 776 O O . THR A 1 103 ? 11.081 7.289 -17.997 1.00 90.25 103 THR A O 1
ATOM 779 N N . PRO A 1 104 ? 11.691 5.631 -19.407 1.00 90.62 104 PRO A N 1
ATOM 780 C CA . PRO A 1 104 ? 12.771 5.129 -18.559 1.00 90.62 104 PRO A CA 1
ATOM 781 C C . PRO A 1 104 ? 13.792 6.221 -18.232 1.00 90.62 104 PRO A C 1
ATOM 783 O O . PRO A 1 104 ? 14.037 7.118 -19.051 1.00 90.62 104 PRO A O 1
ATOM 786 N N . ILE A 1 105 ? 14.429 6.144 -17.065 1.00 92.62 105 ILE A N 1
ATOM 787 C CA . ILE A 1 105 ? 15.483 7.100 -16.701 1.00 92.62 105 ILE A CA 1
ATOM 788 C C . ILE A 1 105 ? 16.776 6.826 -17.484 1.00 92.62 105 ILE A C 1
ATOM 790 O O . ILE A 1 105 ? 16.947 5.776 -18.102 1.00 92.62 105 ILE A O 1
ATOM 794 N N . ALA A 1 106 ? 17.709 7.787 -17.479 1.00 95.44 106 ALA A N 1
ATOM 795 C CA . ALA A 1 106 ? 18.974 7.658 -18.212 1.00 95.44 106 ALA A CA 1
ATOM 796 C C . ALA A 1 106 ? 19.755 6.389 -17.823 1.00 95.44 106 ALA A C 1
ATOM 798 O O . ALA A 1 106 ? 20.302 5.724 -18.698 1.00 95.44 106 ALA A O 1
ATOM 799 N N . PHE A 1 107 ? 19.741 6.036 -16.535 1.00 94.38 107 PHE A N 1
ATOM 800 C CA . PHE A 1 107 ? 20.363 4.818 -16.020 1.00 94.38 107 PHE A CA 1
ATOM 801 C C . PHE A 1 107 ? 19.753 3.549 -16.637 1.00 94.38 107 PHE A C 1
ATOM 803 O O . PHE A 1 107 ? 20.484 2.747 -17.214 1.00 94.38 107 PHE A O 1
ATOM 810 N N . ASP A 1 108 ? 18.423 3.420 -16.614 1.00 93.88 108 ASP A N 1
ATOM 811 C CA . ASP A 1 108 ? 17.707 2.275 -17.192 1.00 93.88 108 ASP A CA 1
ATOM 812 C C . ASP A 1 108 ? 18.001 2.113 -18.687 1.00 93.88 108 ASP A C 1
ATOM 814 O O . ASP A 1 108 ? 18.167 0.996 -19.169 1.00 93.88 108 ASP A O 1
ATOM 818 N N . ARG A 1 109 ? 18.118 3.225 -19.430 1.00 94.00 109 ARG A N 1
ATOM 819 C CA . ARG A 1 109 ? 18.446 3.194 -20.866 1.00 94.00 109 ARG A CA 1
ATOM 820 C C . ARG A 1 109 ? 19.845 2.642 -21.142 1.00 94.00 109 ARG A C 1
ATOM 822 O O . ARG A 1 109 ? 20.016 1.842 -22.063 1.00 94.00 109 ARG A O 1
ATOM 829 N N . VAL A 1 110 ? 20.840 3.065 -20.360 1.00 95.69 110 VAL A N 1
ATOM 830 C CA . VAL A 1 110 ? 22.217 2.567 -20.501 1.00 95.69 110 VAL A CA 1
ATOM 831 C C . VAL A 1 110 ? 22.279 1.087 -20.128 1.00 95.69 110 VAL A C 1
ATOM 833 O O . VAL A 1 110 ? 22.824 0.295 -20.893 1.00 95.69 110 VAL A O 1
ATOM 836 N N . LEU A 1 111 ? 21.660 0.698 -19.009 1.00 94.94 111 LEU A N 1
ATOM 837 C CA . LEU A 1 111 ? 21.626 -0.692 -18.553 1.00 94.94 111 LEU A CA 1
ATOM 838 C C . LEU A 1 111 ? 20.928 -1.617 -19.563 1.00 94.94 111 LEU A C 1
ATOM 840 O O . LEU A 1 111 ? 21.446 -2.684 -19.881 1.00 94.94 111 LEU A O 1
ATOM 8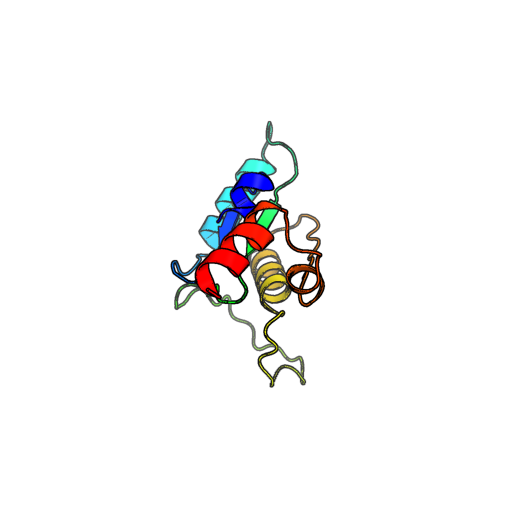44 N N . ALA A 1 112 ? 19.788 -1.194 -20.118 1.00 94.12 112 ALA A N 1
ATOM 845 C CA . ALA A 1 112 ? 19.073 -1.961 -21.138 1.00 94.12 112 ALA A CA 1
ATOM 846 C C . ALA A 1 112 ? 19.925 -2.184 -22.397 1.00 94.12 112 ALA A C 1
ATOM 848 O O . ALA A 1 112 ? 19.919 -3.278 -22.954 1.00 94.12 112 ALA A O 1
ATOM 849 N N . THR A 1 113 ? 20.696 -1.173 -22.814 1.00 94.12 113 THR A N 1
ATOM 850 C CA . THR A 1 113 ? 21.634 -1.298 -23.942 1.00 94.12 113 THR A CA 1
ATOM 851 C C . THR A 1 113 ? 22.731 -2.324 -23.648 1.00 94.12 113 THR A C 1
ATOM 853 O O . THR A 1 113 ? 23.075 -3.108 -24.524 1.00 94.12 113 THR A O 1
ATOM 856 N N . GLN A 1 114 ? 23.255 -2.358 -22.417 1.00 95.69 114 GLN A N 1
ATOM 857 C CA . GLN A 1 114 ? 24.296 -3.311 -22.016 1.00 95.69 114 GLN A CA 1
ATOM 858 C C . GLN A 1 114 ? 23.808 -4.763 -21.983 1.00 95.69 114 GLN A C 1
ATOM 860 O O . GLN A 1 114 ? 24.569 -5.652 -22.337 1.00 95.69 114 GLN A O 1
ATOM 865 N N . PHE A 1 115 ? 22.559 -5.015 -21.577 1.00 94.25 115 PHE A N 1
ATOM 866 C CA . PHE A 1 115 ? 21.986 -6.368 -21.609 1.00 94.25 115 PHE A CA 1
ATOM 867 C C . PHE A 1 115 ? 21.533 -6.819 -23.003 1.00 94.25 115 PHE A C 1
ATOM 869 O O . PHE A 1 115 ? 21.275 -8.005 -23.193 1.00 94.25 115 PHE A O 1
ATOM 876 N N . GLY A 1 116 ? 21.389 -5.891 -23.953 1.00 91.50 116 GLY A N 1
ATOM 877 C CA . GLY A 1 116 ? 20.980 -6.192 -25.326 1.00 91.50 116 GL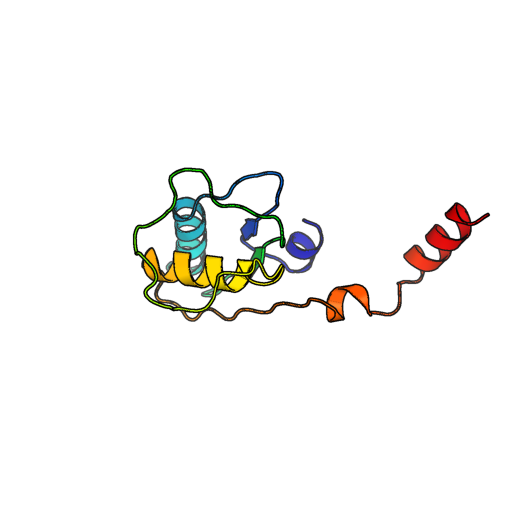Y A CA 1
ATOM 878 C C . GLY A 1 116 ? 22.127 -6.431 -26.315 1.00 91.50 116 GLY A C 1
ATOM 879 O O . GLY A 1 116 ? 21.844 -6.854 -27.435 1.00 91.50 116 GLY A O 1
ATOM 880 N N . ALA A 1 117 ? 23.374 -6.127 -25.937 1.00 67.62 117 ALA A N 1
ATOM 881 C CA . ALA A 1 117 ? 24.584 -6.337 -26.741 1.00 67.62 117 ALA A CA 1
ATOM 882 C C . ALA A 1 117 ? 25.172 -7.738 -26.518 1.00 67.62 117 ALA A C 1
ATOM 884 O O . ALA A 1 117 ? 25.665 -8.318 -27.511 1.00 67.62 117 ALA A O 1
#

Sequence (117 aa):
LHAALGGGAEVCLIPEIPYDIDKVLEKLHDRYSAGGKGFAIIVIAEGAKPKEGTTVSRESEEVGYKNVRFGGVAYQLSAQLKDAGFKHDIREMVLGHLQRGGTPIAFDRVLATQFGA